Protein AF-A0A813LH24-F1 (afdb_monomer_lite)

pLDDT: mean 83.34, std 13.67, range [42.81, 98.38]

Radius of gyration: 38.29 Å; chains: 1; bounding box: 66×43×109 Å

Foldseek 3Di:
DPPVVVVVVVVVVVVVVVVVVVVVCVVPDDDPDDPDDPPCPPPVVVVDVVVVVVVVVVVVVVVVVVVVVVVVVVVVVVVPPPPPVPDDPPDPCPPCNVVVVVVVVVVVVVVVVVVVCVVPDDPPDDPVVVVVVVVVVVVVVCVPDPDDDPPPPPDDPDDD

Sequence (160 aa):
MNLALAKGACAERTRKKELDRHRNAIRSMKPQIDTRQPETMHLDHLRTNLKREQMLEERYHAIDRDNRLLLQKMSDIMKTQSFVPRGEVHGPTSMTRDSRKKELTKISQENGSILRRIQQVQPVYNRVDWENDYAKSYENFKNCCEYPPVLARPKKGPQR

InterPro domains:
  IPR029488 Hemingway/CFA97 [PF13879] (22-119)
  IPR038792 CFAP97 domain-containing protein 1/2 [PTHR33768] (10-149)

Secondary structure (DSSP, 8-state):
--HHHHHHHHHHHHHHHHHHHHHHHHHHPPPSS--SPPGGGG-HHHH--HHHHHHHHHHHHHHHHHHHHHHHHHHHHHHT--------------TTHHHHHHHHHHHHHHHHHHHHHHHHSPPS--HHHHHHHHHHHHHHHHHH-SS--TT----PPPP-

Organism: Polarella glacialis (NCBI:txid89957)

Structure (mmCIF, N/CA/C/O backbone):
data_AF-A0A813LH24-F1
#
_entry.id   AF-A0A813LH24-F1
#
loop_
_atom_site.group_PDB
_atom_site.id
_atom_site.type_symbol
_atom_site.label_atom_id
_atom_site.label_alt_id
_atom_site.label_comp_id
_atom_site.label_asym_id
_atom_site.label_entity_id
_atom_site.label_seq_id
_atom_site.pdbx_PDB_ins_code
_atom_site.Cartn_x
_atom_site.Cartn_y
_atom_site.Cartn_z
_atom_site.occupancy
_atom_site.B_iso_or_equiv
_atom_site.auth_seq_id
_atom_site.auth_comp_id
_atom_site.auth_asym_id
_atom_site.auth_atom_id
_atom_site.pdbx_PDB_model_num
ATOM 1 N N . MET A 1 1 ? 15.340 -2.024 -75.223 1.00 42.81 1 MET A N 1
ATOM 2 C CA . MET A 1 1 ? 14.866 -1.685 -73.861 1.00 42.81 1 MET A CA 1
ATOM 3 C C . MET A 1 1 ? 15.299 -2.758 -72.851 1.00 42.81 1 MET A C 1
ATOM 5 O O . MET A 1 1 ? 14.475 -3.593 -72.540 1.00 42.81 1 MET A O 1
ATOM 9 N N . ASN A 1 2 ? 16.558 -2.813 -72.374 1.00 49.25 2 ASN A N 1
ATOM 10 C CA . ASN A 1 2 ? 16.935 -3.744 -71.275 1.00 49.25 2 ASN A CA 1
ATOM 11 C C . ASN A 1 2 ? 18.295 -3.469 -70.580 1.00 49.25 2 ASN A C 1
ATOM 13 O O . ASN A 1 2 ? 18.829 -4.333 -69.898 1.00 49.25 2 ASN A O 1
ATOM 17 N N . LEU A 1 3 ? 18.879 -2.270 -70.705 1.00 45.91 3 LEU A N 1
ATOM 18 C CA . LEU A 1 3 ? 20.154 -1.940 -70.034 1.00 45.91 3 LEU A CA 1
ATOM 19 C C . LEU A 1 3 ? 19.978 -1.333 -68.628 1.00 45.91 3 LEU A C 1
ATOM 21 O O . LEU A 1 3 ? 20.894 -1.404 -67.812 1.00 45.91 3 LEU A O 1
ATOM 25 N N . ALA A 1 4 ? 18.807 -0.767 -68.314 1.00 51.69 4 ALA A N 1
ATOM 26 C CA . ALA A 1 4 ? 18.529 -0.160 -67.007 1.00 51.69 4 ALA A CA 1
ATOM 27 C C . ALA A 1 4 ? 18.223 -1.203 -65.910 1.00 51.69 4 ALA A C 1
ATOM 29 O O . ALA A 1 4 ? 18.684 -1.058 -64.779 1.00 51.69 4 ALA A O 1
ATOM 30 N N . LEU A 1 5 ? 17.529 -2.296 -66.258 1.00 53.06 5 LEU A N 1
ATOM 31 C CA . LEU A 1 5 ? 17.194 -3.396 -65.339 1.00 53.06 5 LEU A CA 1
ATOM 32 C C . LEU A 1 5 ? 18.442 -4.143 -64.833 1.00 53.06 5 LEU A C 1
ATOM 34 O O . LEU A 1 5 ? 18.527 -4.494 -63.658 1.00 53.06 5 LEU A O 1
ATOM 38 N N . ALA A 1 6 ? 19.448 -4.313 -65.696 1.00 56.00 6 ALA A N 1
ATOM 39 C CA . ALA A 1 6 ? 20.711 -4.959 -65.340 1.00 56.00 6 ALA A CA 1
ATOM 40 C C . ALA A 1 6 ? 21.511 -4.164 -64.288 1.00 56.00 6 ALA A C 1
ATOM 42 O O . ALA A 1 6 ? 22.140 -4.755 -63.410 1.00 56.00 6 ALA A O 1
ATOM 43 N N . LYS A 1 7 ? 21.452 -2.823 -64.326 1.00 59.91 7 LYS A N 1
ATOM 44 C CA . LYS A 1 7 ? 22.141 -1.954 -63.355 1.00 59.91 7 LYS A CA 1
ATOM 45 C C . LYS A 1 7 ? 21.495 -2.016 -61.963 1.00 59.91 7 LYS A C 1
ATOM 47 O O . LYS A 1 7 ? 22.217 -2.086 -60.971 1.00 59.91 7 LYS A O 1
ATOM 52 N N . GLY A 1 8 ? 20.160 -2.067 -61.888 1.00 64.94 8 GLY A N 1
ATOM 53 C CA . GLY A 1 8 ? 19.415 -2.211 -60.628 1.00 64.94 8 GLY A CA 1
ATOM 54 C C . GLY A 1 8 ? 19.609 -3.577 -59.958 1.00 64.94 8 GLY A C 1
ATOM 55 O O . GLY A 1 8 ? 19.904 -3.642 -58.766 1.00 64.94 8 GLY A O 1
ATOM 56 N N . ALA A 1 9 ? 19.554 -4.664 -60.735 1.00 71.94 9 ALA A N 1
ATOM 57 C CA . ALA A 1 9 ? 19.774 -6.021 -60.224 1.00 71.94 9 ALA A CA 1
ATOM 58 C C . ALA A 1 9 ? 21.208 -6.237 -59.696 1.00 71.94 9 ALA A C 1
ATOM 60 O O . ALA A 1 9 ? 21.421 -6.926 -58.694 1.00 71.94 9 ALA A O 1
ATOM 61 N N . CYS A 1 10 ? 22.209 -5.618 -60.334 1.00 76.75 10 CYS A N 1
ATOM 62 C CA . CYS A 1 10 ? 23.585 -5.622 -59.836 1.00 76.75 10 CYS A CA 1
ATOM 63 C C . CYS A 1 10 ? 23.725 -4.856 -58.510 1.00 76.75 10 CYS A C 1
ATOM 65 O O . CYS A 1 10 ? 24.397 -5.354 -57.605 1.00 76.75 10 CYS A O 1
ATOM 67 N N . ALA A 1 11 ? 23.064 -3.702 -58.368 1.00 82.62 11 ALA A N 1
ATOM 68 C CA . ALA A 1 11 ? 23.083 -2.899 -57.143 1.00 82.62 11 ALA A CA 1
ATOM 69 C C . ALA A 1 11 ? 22.380 -3.590 -55.956 1.00 82.62 11 ALA A C 1
ATOM 71 O O . ALA A 1 11 ? 22.836 -3.522 -54.814 1.00 82.62 11 ALA A O 1
ATOM 72 N N . GLU A 1 12 ? 21.290 -4.315 -56.206 1.00 82.81 12 GLU A N 1
ATOM 73 C CA . GLU A 1 12 ? 20.612 -5.097 -55.168 1.00 82.81 12 GLU A CA 1
ATOM 74 C C . GLU A 1 12 ? 21.482 -6.271 -54.689 1.00 82.81 12 GLU A C 1
ATOM 76 O O . GLU A 1 12 ? 21.610 -6.534 -53.488 1.00 82.81 12 GLU A O 1
ATOM 81 N N . ARG A 1 13 ? 22.160 -6.946 -55.626 1.00 85.88 13 ARG A N 1
ATOM 82 C CA . ARG A 1 13 ? 23.073 -8.052 -55.318 1.00 85.88 13 ARG A CA 1
ATOM 83 C C . ARG A 1 13 ? 24.286 -7.593 -54.501 1.00 85.88 13 ARG A C 1
ATOM 85 O O . ARG A 1 13 ? 24.711 -8.327 -53.607 1.00 85.88 13 ARG A O 1
ATOM 92 N N . THR A 1 14 ? 24.852 -6.417 -54.774 1.00 88.06 14 THR A N 1
ATOM 93 C CA . THR A 1 14 ? 25.961 -5.865 -53.972 1.00 88.06 14 THR A CA 1
ATOM 94 C C . THR A 1 14 ? 25.500 -5.491 -52.568 1.00 88.06 14 THR A C 1
ATOM 96 O O . THR A 1 14 ? 26.153 -5.896 -51.604 1.00 88.06 14 THR A O 1
ATOM 99 N N . ARG A 1 15 ? 24.337 -4.840 -52.437 1.00 88.06 15 ARG A N 1
ATOM 100 C CA . ARG A 1 15 ? 23.734 -4.498 -51.139 1.00 88.06 15 ARG A CA 1
ATOM 101 C C . ARG A 1 15 ? 23.454 -5.737 -50.291 1.00 88.06 15 ARG A C 1
ATOM 103 O O . ARG A 1 15 ? 23.763 -5.751 -49.102 1.00 88.06 15 ARG A O 1
ATOM 110 N N . LYS A 1 16 ? 22.929 -6.808 -50.896 1.00 91.38 16 LYS A N 1
ATOM 111 C CA . LYS A 1 16 ? 22.717 -8.091 -50.208 1.00 91.38 16 LYS A CA 1
ATOM 112 C C . LYS A 1 16 ? 24.033 -8.685 -49.701 1.00 91.38 16 LYS A C 1
ATOM 114 O O . LYS A 1 16 ? 24.126 -9.036 -48.531 1.00 91.38 16 LYS A O 1
ATOM 119 N N . LYS A 1 17 ? 25.074 -8.716 -50.542 1.00 92.06 17 LYS A N 1
ATOM 120 C CA . LYS A 1 17 ? 26.411 -9.193 -50.143 1.00 92.06 17 LYS A CA 1
ATOM 121 C C . LYS A 1 17 ? 27.012 -8.377 -48.999 1.00 92.06 17 LYS A C 1
ATOM 123 O O . LYS A 1 17 ? 27.712 -8.932 -48.159 1.00 92.06 17 LYS A O 1
ATOM 128 N N . GLU A 1 18 ? 26.789 -7.070 -48.981 1.00 92.75 18 GLU A N 1
ATOM 129 C CA . GLU A 1 18 ? 27.272 -6.186 -47.921 1.00 92.75 18 GLU A CA 1
ATOM 130 C C . GLU A 1 18 ? 26.510 -6.385 -46.607 1.00 92.75 18 GLU A C 1
ATOM 132 O O . GLU A 1 18 ? 27.133 -6.498 -45.552 1.00 92.75 18 GLU A O 1
ATOM 137 N N . LEU A 1 19 ? 25.186 -6.551 -46.674 1.00 94.88 19 LEU A N 1
ATOM 138 C CA . LEU A 1 19 ? 24.363 -6.922 -45.520 1.00 94.88 19 LEU A CA 1
ATOM 139 C C . LEU A 1 19 ? 24.760 -8.284 -44.944 1.00 94.88 19 LEU A C 1
ATOM 141 O O . LEU A 1 19 ? 24.839 -8.431 -43.725 1.00 94.88 19 LEU A O 1
ATOM 145 N N . ASP A 1 20 ? 25.036 -9.265 -45.800 1.00 94.56 20 ASP A N 1
ATOM 146 C CA . ASP A 1 20 ? 25.485 -10.589 -45.369 1.00 94.56 20 ASP A CA 1
ATOM 147 C C . ASP A 1 20 ? 26.886 -10.517 -44.739 1.00 94.56 20 ASP A C 1
ATOM 149 O O . ASP A 1 20 ? 27.108 -11.103 -43.679 1.00 94.56 20 ASP A O 1
ATOM 153 N N . ARG A 1 21 ? 27.808 -9.719 -45.306 1.00 94.38 21 ARG A N 1
ATOM 154 C CA . ARG A 1 21 ? 29.120 -9.428 -44.693 1.00 94.38 21 ARG A CA 1
ATOM 155 C C . ARG A 1 21 ? 28.977 -8.789 -43.312 1.00 94.38 21 ARG A C 1
ATOM 157 O O . ARG A 1 21 ? 29.614 -9.249 -42.369 1.00 94.38 21 ARG A O 1
ATOM 164 N N . HIS A 1 22 ? 28.120 -7.780 -43.177 1.00 95.44 22 HIS A N 1
ATOM 165 C CA . HIS A 1 22 ? 27.855 -7.106 -41.906 1.00 95.44 22 HIS A CA 1
ATOM 166 C C . HIS A 1 22 ? 27.255 -8.058 -40.860 1.00 95.44 22 HIS A C 1
ATOM 168 O O . HIS A 1 22 ? 27.719 -8.114 -39.723 1.00 95.44 22 HIS A O 1
ATOM 174 N N . ARG A 1 23 ? 26.266 -8.871 -41.247 1.00 95.69 23 ARG A N 1
ATOM 175 C CA . ARG A 1 23 ? 25.665 -9.877 -40.356 1.00 95.69 23 ARG A CA 1
ATOM 176 C C . ARG A 1 23 ? 26.676 -10.922 -39.905 1.00 95.69 23 ARG A C 1
ATOM 178 O O . ARG A 1 23 ? 26.659 -11.307 -38.738 1.00 95.69 23 ARG A O 1
ATOM 185 N N . ASN A 1 24 ? 27.550 -11.362 -40.805 1.00 95.62 24 ASN A N 1
ATOM 186 C CA . ASN A 1 24 ? 28.619 -12.292 -40.462 1.00 95.62 24 ASN A CA 1
ATOM 187 C C . ASN A 1 24 ? 29.614 -11.650 -39.492 1.00 95.62 24 ASN A C 1
ATOM 189 O O . ASN A 1 24 ? 29.945 -12.282 -38.496 1.00 95.62 24 ASN A O 1
ATOM 193 N N . ALA A 1 25 ? 30.000 -10.390 -39.718 1.00 94.12 25 ALA A N 1
ATOM 194 C CA . ALA A 1 25 ? 30.882 -9.648 -38.819 1.00 94.12 25 ALA A CA 1
ATOM 195 C C . ALA A 1 25 ? 30.291 -9.518 -37.406 1.00 94.12 25 ALA A C 1
ATOM 197 O O . ALA A 1 25 ? 30.992 -9.799 -36.438 1.00 94.12 25 ALA A O 1
ATOM 198 N N . ILE A 1 26 ? 28.996 -9.190 -37.287 1.00 93.75 26 ILE A N 1
ATOM 199 C CA . ILE A 1 26 ? 28.287 -9.145 -35.996 1.00 93.75 26 ILE A CA 1
ATOM 200 C C . ILE A 1 26 ? 28.274 -10.522 -35.327 1.00 93.75 26 ILE A C 1
ATOM 202 O O . ILE A 1 26 ? 28.558 -10.629 -34.139 1.00 93.75 26 ILE A O 1
ATOM 206 N N . ARG A 1 27 ? 27.964 -11.589 -36.075 1.00 92.25 27 ARG A N 1
ATOM 207 C CA . ARG A 1 27 ? 27.905 -12.956 -35.528 1.00 92.25 27 ARG A CA 1
ATOM 208 C C . ARG A 1 27 ? 29.260 -13.465 -35.044 1.00 92.25 27 ARG A C 1
ATOM 210 O O . ARG A 1 27 ? 29.305 -14.205 -34.070 1.00 92.25 27 ARG A O 1
ATOM 217 N N . SER A 1 28 ? 30.344 -13.104 -35.729 1.00 93.44 28 SER A N 1
ATOM 218 C CA . SER A 1 28 ? 31.707 -13.498 -35.354 1.00 93.44 28 SER A CA 1
ATOM 219 C C . SER A 1 28 ? 32.363 -12.558 -34.341 1.00 93.44 28 SER A C 1
ATOM 221 O O . SER A 1 28 ? 33.490 -12.814 -33.916 1.00 93.44 28 SER A O 1
ATOM 223 N N . MET A 1 29 ? 31.709 -11.447 -33.993 1.00 91.88 29 MET A N 1
ATOM 224 C CA . MET A 1 29 ? 32.257 -10.471 -33.062 1.00 91.88 29 MET A CA 1
ATOM 225 C C . MET A 1 29 ? 32.369 -11.098 -31.670 1.00 91.88 29 MET A C 1
ATOM 227 O O . MET A 1 29 ? 31.401 -11.632 -31.133 1.00 91.88 29 MET A O 1
ATOM 231 N N . LYS A 1 30 ? 33.564 -11.041 -31.077 1.00 87.00 30 LYS A N 1
ATOM 232 C CA . LYS A 1 30 ? 33.780 -11.512 -29.706 1.00 87.00 30 LYS A CA 1
ATOM 233 C C . LYS A 1 30 ? 33.166 -10.509 -28.720 1.00 87.00 30 LYS A C 1
ATOM 235 O O . LYS A 1 30 ? 33.303 -9.305 -28.944 1.00 87.00 30 LYS A O 1
ATOM 240 N N . PRO A 1 31 ? 32.517 -10.970 -27.636 1.00 88.06 31 PRO A N 1
ATOM 241 C CA . PRO A 1 31 ? 32.032 -10.071 -26.599 1.00 88.06 31 PRO A CA 1
ATOM 242 C C . PRO A 1 31 ? 33.217 -9.342 -25.948 1.00 88.06 31 PRO A C 1
ATOM 244 O O . PRO A 1 31 ? 34.243 -9.951 -25.655 1.00 88.06 31 PRO A O 1
ATOM 247 N N . GLN A 1 32 ? 33.078 -8.028 -25.750 1.00 89.31 32 GLN A N 1
ATOM 248 C CA . GLN A 1 32 ? 34.113 -7.18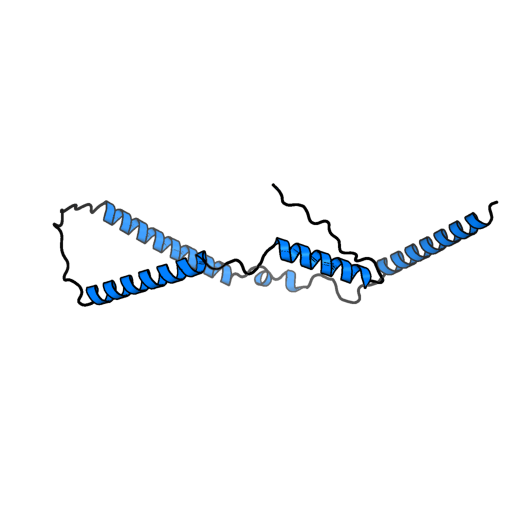3 -25.135 1.00 89.31 32 GLN A CA 1
ATOM 249 C C . GLN A 1 32 ? 34.164 -7.337 -23.605 1.00 89.31 32 GLN A C 1
ATOM 251 O O . GLN A 1 32 ? 35.177 -7.033 -22.983 1.00 89.31 32 GLN A O 1
ATOM 256 N N . ILE A 1 33 ? 33.071 -7.811 -23.009 1.00 88.25 33 ILE A N 1
ATOM 257 C CA . ILE A 1 33 ? 32.928 -8.053 -21.575 1.00 88.25 33 ILE A CA 1
ATOM 258 C C . ILE A 1 33 ? 32.685 -9.536 -21.323 1.00 88.25 33 ILE A C 1
ATOM 260 O O . ILE A 1 33 ? 32.156 -10.243 -22.187 1.00 88.25 33 ILE A O 1
ATOM 264 N N . ASP A 1 34 ? 33.054 -10.001 -20.134 1.00 86.25 34 ASP A N 1
ATOM 265 C CA . ASP A 1 34 ? 32.692 -11.345 -19.714 1.00 86.25 34 ASP A CA 1
ATOM 266 C C . ASP A 1 34 ? 31.165 -11.453 -19.592 1.00 86.25 34 ASP A C 1
ATOM 268 O O . ASP A 1 34 ? 30.505 -10.619 -18.974 1.00 86.25 34 ASP A O 1
ATOM 272 N N . THR A 1 35 ? 30.609 -12.470 -20.242 1.00 85.75 35 THR A N 1
ATOM 273 C CA . THR A 1 35 ? 29.171 -12.786 -20.252 1.00 85.75 35 THR A CA 1
ATOM 274 C C . THR A 1 35 ? 28.887 -14.123 -19.572 1.00 85.75 35 THR A C 1
ATOM 276 O O . THR A 1 35 ? 27.759 -14.617 -19.618 1.00 85.75 35 THR A O 1
ATOM 279 N N . ARG A 1 36 ? 29.900 -14.739 -18.952 1.00 87.62 36 ARG A N 1
ATOM 280 C CA . ARG A 1 36 ? 29.745 -15.978 -18.193 1.00 87.62 36 ARG A CA 1
ATOM 281 C C . ARG A 1 36 ? 28.912 -15.733 -16.941 1.00 87.62 36 ARG A C 1
ATOM 283 O O . ARG A 1 36 ? 28.871 -14.633 -16.394 1.00 87.62 36 ARG A O 1
ATOM 290 N N . GLN A 1 37 ? 28.246 -16.791 -16.484 1.00 84.69 37 GLN A N 1
ATOM 291 C CA . GLN A 1 37 ? 27.532 -16.750 -15.215 1.00 84.69 37 GLN A CA 1
ATOM 292 C C . GLN A 1 37 ? 28.522 -16.412 -14.087 1.00 84.69 37 GLN A C 1
ATOM 294 O O . GLN A 1 37 ? 29.598 -17.015 -14.035 1.00 84.69 37 GLN A O 1
ATOM 299 N N . PRO A 1 38 ? 28.192 -15.462 -13.197 1.00 86.81 38 PRO A N 1
ATOM 300 C CA . PRO A 1 38 ? 29.067 -15.139 -12.086 1.00 86.81 38 PRO A CA 1
ATOM 301 C C . PRO A 1 38 ? 29.192 -16.354 -11.170 1.00 86.81 38 PRO A C 1
ATOM 303 O O . PRO A 1 38 ? 28.202 -17.040 -10.896 1.00 86.81 38 PRO A O 1
ATOM 306 N N . GLU A 1 39 ? 30.406 -16.604 -10.676 1.00 83.19 39 GLU A N 1
ATOM 307 C CA . GLU A 1 39 ? 30.682 -17.768 -9.833 1.00 83.19 39 GLU A CA 1
ATOM 308 C C . GLU A 1 39 ? 29.770 -17.789 -8.613 1.00 83.19 39 GLU A C 1
ATOM 310 O O . GLU A 1 39 ? 29.296 -18.846 -8.248 1.00 83.19 39 GLU A O 1
ATOM 315 N N . THR A 1 40 ? 29.395 -16.641 -8.054 1.00 83.06 40 THR A N 1
ATOM 316 C CA . THR A 1 40 ? 28.548 -16.513 -6.856 1.00 83.06 40 THR A CA 1
ATOM 317 C C . THR A 1 40 ? 27.149 -17.136 -6.960 1.00 83.06 40 THR A C 1
ATOM 319 O O . THR A 1 40 ? 26.491 -17.311 -5.938 1.00 83.06 40 THR A O 1
ATOM 322 N N . MET A 1 41 ? 26.689 -17.532 -8.151 1.00 81.94 41 MET A N 1
ATOM 323 C CA . MET A 1 41 ? 25.372 -18.155 -8.359 1.00 81.94 41 MET A CA 1
ATOM 324 C C . MET A 1 41 ? 25.190 -19.521 -7.663 1.00 81.94 41 MET A C 1
ATOM 326 O O . MET A 1 41 ? 24.051 -19.926 -7.437 1.00 81.94 41 MET A O 1
ATOM 330 N N . HIS A 1 42 ? 26.272 -20.229 -7.311 1.00 82.06 42 HIS A N 1
ATOM 331 C CA . HIS A 1 42 ? 26.218 -21.498 -6.554 1.00 82.06 42 HIS A CA 1
ATOM 332 C C . HIS A 1 42 ? 26.020 -21.317 -5.040 1.00 82.06 42 HIS A C 1
ATOM 334 O O . HIS A 1 42 ? 25.810 -22.295 -4.328 1.00 82.06 42 HIS A O 1
ATOM 340 N N . LEU A 1 43 ? 26.126 -20.087 -4.531 1.00 85.69 43 LEU A N 1
ATOM 341 C CA . LEU A 1 43 ? 26.048 -19.815 -3.103 1.00 85.69 43 LEU A CA 1
ATOM 342 C C . LEU A 1 43 ? 24.584 -19.728 -2.667 1.00 85.69 43 LEU A C 1
ATOM 344 O O . LEU A 1 43 ? 23.913 -18.723 -2.903 1.00 85.69 43 LEU A O 1
ATOM 348 N N . ASP A 1 44 ? 24.089 -20.758 -1.985 1.00 79.94 44 ASP A N 1
ATOM 349 C CA . ASP A 1 44 ? 22.681 -20.827 -1.570 1.00 79.94 44 ASP A CA 1
ATOM 350 C C . ASP A 1 44 ? 22.264 -19.669 -0.649 1.00 79.94 44 ASP A C 1
ATOM 352 O O . ASP A 1 44 ? 21.157 -19.149 -0.766 1.00 79.94 44 ASP A O 1
ATOM 356 N N . HIS A 1 45 ? 23.178 -19.154 0.180 1.00 81.12 45 HIS A N 1
ATOM 357 C CA . HIS A 1 45 ? 22.918 -17.996 1.046 1.00 81.12 45 HIS A CA 1
ATOM 358 C C . HIS A 1 45 ? 22.673 -16.676 0.284 1.00 81.12 45 HIS A C 1
ATOM 360 O O . HIS A 1 45 ? 22.138 -15.733 0.865 1.00 81.12 45 HIS A O 1
ATOM 366 N N . LEU A 1 46 ? 23.049 -16.589 -1.001 1.00 79.81 46 LEU A N 1
ATOM 367 C CA . LEU A 1 46 ? 22.685 -15.472 -1.886 1.00 79.81 46 LEU A CA 1
ATOM 368 C C . LEU A 1 46 ? 21.342 -15.705 -2.592 1.00 79.81 46 LEU A C 1
ATOM 370 O O . LEU A 1 46 ? 20.706 -14.746 -3.029 1.00 79.81 46 LEU A O 1
ATOM 374 N N . ARG A 1 47 ? 20.907 -16.965 -2.707 1.00 81.50 47 ARG A N 1
ATOM 375 C CA . ARG A 1 47 ? 19.646 -17.362 -3.355 1.00 81.50 47 ARG A CA 1
ATOM 376 C C . ARG A 1 47 ? 18.473 -17.268 -2.385 1.00 81.50 47 ARG A C 1
ATOM 378 O O . ARG A 1 47 ? 17.391 -16.837 -2.776 1.00 81.50 47 ARG A O 1
ATOM 385 N N . THR A 1 48 ? 18.697 -17.636 -1.125 1.00 84.12 48 THR A N 1
ATOM 386 C CA . THR A 1 48 ? 17.671 -17.688 -0.078 1.00 84.12 48 THR A CA 1
ATOM 387 C C . THR A 1 48 ? 18.058 -16.828 1.116 1.00 84.12 48 THR A C 1
ATOM 389 O O . THR A 1 48 ? 19.130 -16.987 1.699 1.00 84.12 48 THR A O 1
ATOM 392 N N . ASN A 1 49 ? 17.158 -15.935 1.527 1.00 87.62 49 ASN A N 1
ATOM 393 C CA . ASN A 1 49 ? 17.346 -15.124 2.724 1.00 87.62 49 ASN A CA 1
ATOM 394 C C . ASN A 1 49 ? 16.731 -15.841 3.936 1.00 87.62 49 ASN A C 1
ATOM 396 O O . ASN A 1 49 ? 15.596 -15.562 4.318 1.00 87.62 49 ASN A O 1
ATOM 400 N N . LEU A 1 50 ? 17.497 -16.749 4.544 1.00 90.00 50 LEU A N 1
ATOM 401 C CA . LEU A 1 50 ? 17.071 -17.565 5.694 1.00 90.00 50 LEU A CA 1
ATOM 402 C C . LEU A 1 50 ? 16.531 -16.719 6.859 1.00 90.00 50 LEU A C 1
ATOM 404 O O . LEU A 1 50 ? 15.529 -17.064 7.475 1.00 90.00 50 LEU A O 1
ATOM 408 N N . LYS A 1 51 ? 17.137 -15.553 7.125 1.00 92.44 51 LYS A N 1
ATOM 409 C CA . LYS A 1 51 ? 16.665 -14.635 8.174 1.00 92.44 51 LYS A CA 1
ATOM 410 C C . LYS A 1 51 ? 15.276 -14.079 7.863 1.00 92.44 51 LYS A C 1
ATOM 412 O O . LYS A 1 51 ? 14.464 -13.888 8.764 1.00 92.44 51 LYS A O 1
ATOM 417 N N . ARG A 1 52 ? 14.997 -13.792 6.589 1.00 92.75 52 ARG A N 1
ATOM 418 C CA . ARG A 1 52 ? 13.670 -13.352 6.148 1.00 92.75 52 ARG A CA 1
ATOM 419 C C . ARG A 1 52 ? 12.634 -14.454 6.353 1.00 92.75 52 ARG A C 1
ATOM 421 O O . ARG A 1 52 ? 11.544 -14.137 6.819 1.00 92.75 52 ARG A O 1
ATOM 428 N N . GLU A 1 53 ? 12.963 -15.695 6.008 1.00 93.00 53 GLU A N 1
ATOM 429 C CA . GLU A 1 53 ? 12.071 -16.847 6.203 1.00 93.00 53 GLU A CA 1
ATOM 430 C C . GLU A 1 53 ? 11.777 -17.077 7.686 1.00 93.00 53 GLU A C 1
ATOM 432 O O . GLU A 1 53 ? 10.609 -17.122 8.065 1.00 93.00 53 GLU A O 1
ATOM 437 N N . GLN A 1 54 ? 12.809 -17.064 8.532 1.00 96.06 54 GLN A N 1
ATOM 438 C CA . GLN A 1 54 ? 12.663 -17.167 9.983 1.00 96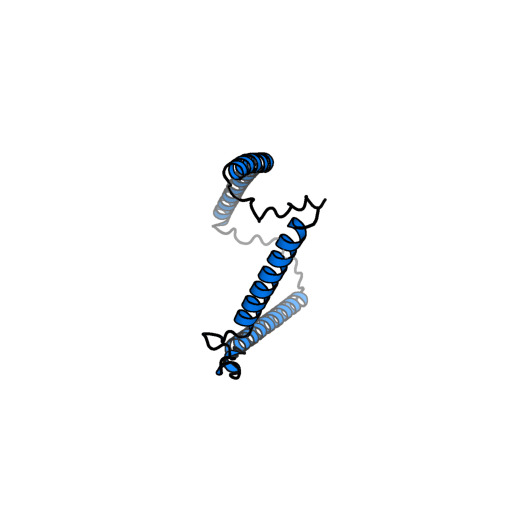.06 54 GLN A CA 1
ATOM 439 C C . GLN A 1 54 ? 11.737 -16.080 10.556 1.00 96.06 54 GLN A C 1
ATOM 441 O O . GLN A 1 54 ? 10.805 -16.380 11.296 1.00 96.06 54 GLN A O 1
ATOM 446 N N . MET A 1 55 ? 11.941 -14.808 10.189 1.00 97.25 55 MET A N 1
ATOM 447 C CA . MET A 1 55 ? 11.077 -13.714 10.661 1.00 97.25 55 MET A CA 1
ATOM 448 C C . MET A 1 55 ? 9.619 -13.871 10.198 1.00 97.25 55 MET A C 1
ATOM 450 O O . MET A 1 55 ? 8.694 -13.444 10.893 1.00 97.25 55 MET A O 1
ATOM 454 N N . LEU A 1 56 ? 9.399 -14.445 9.012 1.00 97.25 56 LEU A N 1
ATOM 455 C CA . LEU A 1 56 ? 8.061 -14.755 8.507 1.00 97.25 56 LEU A CA 1
ATOM 456 C C . LEU A 1 56 ? 7.406 -15.855 9.346 1.00 97.25 56 LEU A C 1
ATOM 458 O O . LEU A 1 56 ? 6.261 -15.686 9.759 1.00 97.25 56 LEU A O 1
ATOM 462 N N . GLU A 1 57 ? 8.135 -16.926 9.644 1.00 97.31 57 GLU A N 1
ATOM 463 C CA . GLU A 1 57 ? 7.667 -18.030 10.486 1.00 97.31 57 GLU A CA 1
ATOM 464 C C . GLU A 1 57 ? 7.332 -17.563 11.912 1.00 97.31 57 GLU A C 1
ATOM 466 O O . GLU A 1 57 ? 6.229 -17.809 12.406 1.00 97.31 57 GLU A O 1
ATOM 471 N N . GLU A 1 58 ? 8.208 -16.771 12.536 1.00 97.50 58 GLU A N 1
ATOM 472 C CA . GLU A 1 58 ? 7.963 -16.152 13.847 1.00 97.50 58 GLU A CA 1
ATOM 473 C C . GLU A 1 58 ? 6.701 -15.272 13.844 1.00 97.50 58 GLU A C 1
ATOM 475 O O . GLU A 1 58 ? 5.895 -15.314 14.782 1.00 97.50 58 GLU A O 1
ATOM 480 N N . ARG A 1 59 ? 6.481 -14.505 12.766 1.00 98.00 59 ARG A N 1
ATOM 481 C CA . ARG A 1 59 ? 5.271 -13.690 12.596 1.00 98.00 59 ARG A CA 1
ATOM 482 C C . ARG A 1 59 ? 4.018 -14.554 12.463 1.00 98.00 59 ARG A C 1
ATOM 484 O O . ARG A 1 59 ? 3.008 -14.226 13.087 1.00 98.00 59 ARG A O 1
ATOM 491 N N . TYR A 1 60 ? 4.061 -15.631 11.680 1.00 98.06 60 TYR A N 1
ATOM 492 C CA . TYR A 1 60 ? 2.932 -16.559 11.557 1.00 98.06 60 TYR A CA 1
ATOM 493 C C . TYR A 1 60 ? 2.603 -17.218 12.899 1.00 98.06 60 TYR A C 1
ATOM 495 O O . TYR A 1 60 ? 1.441 -17.235 13.299 1.00 98.06 60 TYR A O 1
ATOM 503 N N . HIS A 1 61 ? 3.614 -17.642 13.660 1.00 98.06 61 HIS A N 1
ATOM 504 C CA . HIS A 1 61 ? 3.417 -18.187 15.003 1.00 98.06 61 HIS A CA 1
ATOM 505 C C . HIS A 1 61 ? 2.815 -17.184 15.994 1.00 98.06 61 HIS A C 1
ATOM 507 O O . HIS A 1 61 ? 2.033 -17.573 16.865 1.00 98.06 61 HIS A O 1
ATOM 513 N N . ALA A 1 62 ? 3.169 -15.900 15.900 1.00 98.19 62 ALA A N 1
ATOM 514 C CA . ALA A 1 62 ? 2.539 -14.858 16.709 1.00 98.19 62 ALA A CA 1
ATOM 515 C C . ALA A 1 62 ? 1.049 -14.705 16.359 1.00 98.19 62 ALA A C 1
ATOM 517 O O . ALA A 1 62 ? 0.207 -14.762 17.253 1.00 98.19 62 ALA A O 1
ATOM 518 N N . ILE A 1 63 ? 0.730 -14.616 15.063 1.00 98.06 63 ILE A N 1
ATOM 519 C CA . ILE A 1 63 ? -0.651 -14.515 14.568 1.00 98.06 63 ILE A CA 1
ATOM 520 C C . ILE A 1 63 ? -1.488 -15.718 15.023 1.00 98.06 63 ILE A C 1
ATOM 522 O O . ILE A 1 63 ? -2.599 -15.545 15.518 1.00 98.06 63 ILE A O 1
ATOM 526 N N . ASP A 1 64 ? -0.957 -16.935 14.915 1.00 98.06 64 ASP A N 1
ATOM 527 C CA . ASP A 1 64 ? -1.679 -18.144 15.318 1.00 98.06 64 ASP A CA 1
ATOM 528 C C . ASP A 1 64 ? -1.941 -18.208 16.825 1.00 98.06 64 ASP A C 1
ATOM 530 O O . ASP A 1 64 ? -3.015 -18.646 17.248 1.00 98.06 64 ASP A O 1
ATOM 534 N N . ARG A 1 65 ? -0.995 -17.751 17.655 1.00 98.38 65 ARG A N 1
ATOM 535 C CA . ARG A 1 65 ? -1.219 -17.638 19.104 1.00 98.38 65 ARG A CA 1
ATOM 536 C C . ARG A 1 65 ? -2.318 -16.630 19.423 1.00 98.38 65 ARG A C 1
ATOM 538 O O . ARG A 1 65 ? -3.201 -16.946 20.223 1.00 98.38 65 ARG A O 1
ATOM 545 N N . ASP A 1 66 ? -2.299 -15.469 18.779 1.00 97.94 66 ASP A N 1
ATOM 546 C CA . ASP A 1 66 ? -3.308 -14.427 18.982 1.00 97.94 66 ASP A CA 1
ATOM 547 C C . ASP A 1 66 ? -4.696 -14.893 18.522 1.00 97.94 66 ASP A C 1
ATOM 549 O O . ASP A 1 66 ? -5.682 -14.704 19.238 1.00 97.94 66 ASP A O 1
ATOM 553 N N . ASN A 1 67 ? -4.773 -15.593 17.387 1.00 97.25 67 ASN A N 1
ATOM 554 C CA . ASN A 1 67 ? -6.007 -16.200 16.888 1.00 97.25 67 ASN A CA 1
ATOM 555 C C . ASN A 1 67 ? -6.559 -17.247 17.864 1.00 97.25 67 ASN A C 1
ATOM 557 O O . ASN A 1 67 ? -7.754 -17.237 18.165 1.00 97.25 67 ASN A O 1
ATOM 561 N N . ARG A 1 68 ? -5.705 -18.124 18.410 1.00 97.81 68 ARG A N 1
ATOM 562 C CA . ARG A 1 68 ? -6.113 -19.100 19.436 1.00 97.81 68 ARG A CA 1
ATOM 563 C C . ARG A 1 68 ? -6.659 -18.410 20.683 1.00 97.81 68 ARG A C 1
ATOM 565 O O . ARG A 1 68 ? -7.713 -18.805 21.179 1.00 97.81 68 ARG A O 1
ATOM 572 N N . LEU A 1 69 ? -5.982 -17.365 21.162 1.00 97.81 69 LEU A N 1
ATOM 573 C CA . LEU A 1 69 ? -6.423 -16.601 22.329 1.00 97.81 69 LEU A CA 1
ATOM 574 C C . LEU A 1 69 ? -7.757 -15.886 22.070 1.00 97.81 69 LEU A C 1
ATOM 576 O O . LEU A 1 69 ? -8.628 -15.872 22.940 1.00 97.81 69 LEU A O 1
ATOM 580 N N . LEU A 1 70 ? -7.931 -15.301 20.884 1.00 97.56 70 LEU A N 1
ATOM 581 C CA . LEU A 1 70 ? -9.175 -14.651 20.482 1.00 97.56 70 LEU A CA 1
ATOM 582 C C . LEU A 1 70 ? -10.337 -15.648 20.454 1.00 97.56 70 LEU A C 1
ATOM 584 O O . LEU A 1 70 ? -11.382 -15.379 21.044 1.00 97.56 70 LEU A O 1
ATOM 588 N N . LEU A 1 71 ? -10.142 -16.805 19.819 1.00 96.88 71 LEU A N 1
ATOM 589 C CA . LEU A 1 71 ? -11.155 -17.858 19.743 1.00 96.88 71 LEU A CA 1
ATOM 590 C C . LEU A 1 71 ? -11.515 -18.403 21.126 1.00 96.88 71 LEU A C 1
ATOM 592 O O . LEU A 1 71 ? -12.695 -18.605 21.411 1.00 96.88 71 LEU A O 1
ATOM 596 N N . GLN A 1 72 ? -10.529 -18.583 22.008 1.00 96.31 72 GLN A N 1
ATOM 597 C CA . GLN A 1 72 ? -10.775 -18.969 23.395 1.00 96.31 72 GLN A CA 1
ATOM 598 C C . GLN A 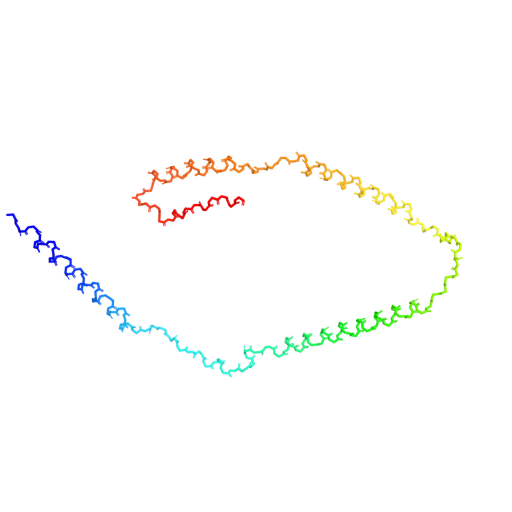1 72 ? -11.640 -17.925 24.114 1.00 96.31 72 GLN A C 1
ATOM 600 O O . GLN A 1 72 ? -12.677 -18.278 24.669 1.00 96.31 72 GLN A O 1
ATOM 605 N N . LYS A 1 73 ? -11.283 -16.636 24.029 1.00 95.44 73 LYS A N 1
ATOM 606 C CA . LYS A 1 73 ? -12.072 -15.545 24.628 1.00 95.44 73 LYS A CA 1
ATOM 607 C C . LYS A 1 73 ? -13.491 -15.482 24.069 1.00 95.44 73 LYS A C 1
ATOM 609 O O . LYS A 1 73 ? -14.431 -15.285 24.832 1.00 95.44 73 LYS A O 1
ATOM 614 N N . MET A 1 74 ? -13.662 -15.656 22.758 1.00 93.31 74 MET A N 1
ATOM 615 C CA . MET A 1 74 ? -14.986 -15.709 22.133 1.00 93.31 74 MET A CA 1
ATOM 616 C C . MET A 1 74 ? -15.799 -16.894 22.650 1.00 93.31 74 MET A C 1
ATOM 618 O O . MET A 1 74 ? -16.947 -16.707 23.038 1.00 93.31 74 MET A O 1
ATOM 622 N N . SER A 1 75 ? -15.199 -18.085 22.731 1.00 93.12 75 SER A N 1
ATOM 623 C CA . SER A 1 75 ? -15.831 -19.260 23.337 1.00 93.12 75 SER A CA 1
ATOM 624 C C . SER A 1 75 ? -16.241 -18.988 24.787 1.00 93.12 75 SER A C 1
ATOM 626 O O . SER A 1 75 ? -17.348 -19.341 25.185 1.00 93.12 75 SER A O 1
ATOM 628 N N . ASP A 1 76 ? -15.380 -18.357 25.582 1.00 91.69 76 ASP A N 1
ATOM 629 C CA . ASP A 1 76 ? -15.669 -18.053 26.985 1.00 91.69 76 ASP A CA 1
ATOM 630 C C . ASP A 1 76 ? -16.825 -17.052 27.116 1.00 91.69 76 ASP A C 1
ATOM 632 O O . ASP A 1 76 ? -17.737 -17.282 27.911 1.00 91.69 76 ASP A O 1
ATOM 636 N N . ILE A 1 77 ? -16.855 -16.003 26.284 1.00 87.25 77 ILE A N 1
ATOM 637 C CA . ILE A 1 77 ? -17.972 -15.045 26.195 1.00 87.25 77 ILE A CA 1
ATOM 638 C C . ILE A 1 77 ? -19.269 -15.756 25.788 1.00 87.25 77 ILE A C 1
ATOM 640 O O . ILE A 1 77 ? -20.315 -15.524 26.389 1.00 87.25 77 ILE A O 1
ATOM 644 N N . MET A 1 78 ? -19.210 -16.643 24.791 1.00 84.75 78 MET A N 1
ATOM 645 C CA . MET A 1 78 ? -20.377 -17.400 24.325 1.00 84.75 78 MET A CA 1
ATOM 646 C C . MET A 1 78 ? -20.905 -18.362 25.397 1.00 84.75 78 MET A C 1
ATOM 648 O O . MET A 1 78 ? -22.115 -18.506 25.542 1.00 84.75 78 MET A O 1
ATOM 652 N N . LYS A 1 79 ? -20.016 -18.999 26.171 1.00 83.75 79 LYS A N 1
ATOM 653 C CA . LYS A 1 79 ? -20.391 -19.863 27.304 1.00 83.75 79 LYS A CA 1
ATOM 654 C C . LYS A 1 79 ? -20.981 -19.068 28.468 1.00 83.75 79 LYS A C 1
ATOM 656 O O . LYS A 1 79 ? -21.901 -19.542 29.127 1.00 83.75 79 LYS A O 1
ATOM 661 N N . THR A 1 80 ? -20.464 -17.871 28.738 1.00 73.00 80 THR A N 1
ATOM 662 C CA . THR A 1 80 ? -20.892 -17.016 29.859 1.00 73.00 80 THR A CA 1
ATOM 663 C C . THR A 1 80 ? -22.101 -16.152 29.516 1.00 73.00 80 THR A C 1
ATOM 665 O O . THR A 1 80 ? -22.176 -15.004 29.942 1.00 73.00 80 THR A O 1
ATOM 668 N N . GLN A 1 81 ? -23.091 -16.698 28.804 1.00 61.34 81 GLN A N 1
ATOM 669 C CA . GLN A 1 81 ? -24.349 -16.009 28.510 1.00 61.34 81 GLN A CA 1
ATOM 670 C C . GLN A 1 81 ? -25.206 -15.823 29.781 1.00 61.34 81 GLN A C 1
ATOM 672 O O . GLN A 1 81 ? -26.300 -16.359 29.916 1.00 61.34 81 GLN A O 1
ATOM 677 N N . SER A 1 82 ? -24.717 -15.031 30.735 1.00 61.38 82 SER A N 1
ATOM 678 C CA . SER A 1 82 ? -25.496 -14.421 31.799 1.00 61.38 82 SER A CA 1
ATOM 679 C C . SER A 1 82 ? -26.128 -13.159 31.228 1.00 61.38 82 SER A C 1
ATOM 681 O O . SER A 1 82 ? -25.683 -12.028 31.428 1.00 61.38 82 SER A O 1
ATOM 683 N N . PHE A 1 83 ? -27.216 -13.362 30.487 1.00 60.50 83 PHE A N 1
ATOM 684 C CA . PHE A 1 83 ? -28.188 -12.307 30.238 1.00 60.50 83 PHE A CA 1
ATOM 685 C C . PHE A 1 83 ? -28.898 -11.995 31.564 1.00 60.50 83 PHE A C 1
ATOM 687 O O . PHE A 1 83 ? -30.047 -12.355 31.788 1.00 60.50 83 PHE A O 1
ATOM 694 N N . VAL A 1 84 ? -28.183 -11.357 32.489 1.00 63.66 84 VAL A N 1
ATOM 695 C CA . VAL A 1 84 ? -28.825 -10.517 33.494 1.00 63.66 84 VAL A CA 1
ATOM 696 C C . VAL A 1 84 ? -29.185 -9.241 32.744 1.00 63.66 84 VAL A C 1
ATOM 698 O O . VAL A 1 84 ? -28.262 -8.559 32.285 1.00 63.66 84 VAL A O 1
ATOM 701 N N . PRO A 1 85 ? -30.478 -8.913 32.559 1.00 57.28 85 PRO A N 1
ATOM 702 C CA . PRO A 1 85 ? -30.864 -7.644 31.972 1.00 57.28 85 PRO A CA 1
ATOM 703 C C . PRO A 1 85 ? -30.399 -6.568 32.946 1.00 57.28 85 PRO A C 1
ATOM 705 O O . PRO A 1 85 ? -31.035 -6.275 33.957 1.00 57.28 85 PRO A O 1
ATOM 708 N N . ARG A 1 86 ? -29.212 -6.027 32.685 1.00 60.69 86 ARG A N 1
ATOM 709 C CA . ARG A 1 86 ? -28.705 -4.876 33.405 1.00 60.69 86 ARG A CA 1
ATOM 710 C C . ARG A 1 86 ? -29.575 -3.725 32.914 1.00 60.69 86 ARG A C 1
ATOM 712 O O . ARG A 1 86 ? -29.377 -3.249 31.799 1.00 60.69 86 ARG A O 1
ATOM 719 N N . GLY A 1 87 ? -30.597 -3.375 33.700 1.00 63.78 87 GLY A N 1
ATOM 720 C CA . GLY A 1 87 ? -31.418 -2.190 33.451 1.00 63.78 87 GLY A CA 1
ATOM 721 C C . GLY A 1 87 ? -30.507 -1.005 33.152 1.00 63.78 87 GLY A C 1
ATOM 722 O O . GLY A 1 87 ? -29.400 -0.969 33.689 1.00 63.78 87 GLY A O 1
ATOM 723 N N . GLU A 1 88 ? -30.928 -0.119 32.246 1.00 60.78 88 GLU A N 1
ATOM 724 C CA . GLU A 1 88 ? -30.111 0.951 31.661 1.00 60.78 88 GLU A CA 1
ATOM 725 C C . GLU A 1 88 ? -29.138 1.570 32.673 1.00 60.78 88 GLU A C 1
ATOM 727 O O . GLU A 1 88 ? -29.483 2.454 33.456 1.00 60.78 88 GLU A O 1
ATOM 732 N N . VAL A 1 89 ? -27.890 1.094 32.670 1.00 61.31 89 VAL A N 1
ATOM 733 C CA . VAL A 1 89 ? -26.857 1.680 33.515 1.00 61.31 89 VAL A CA 1
ATOM 734 C C . VAL A 1 89 ? -26.368 2.902 32.774 1.00 61.31 89 VAL A C 1
ATOM 736 O O . VAL A 1 89 ? -25.469 2.827 31.935 1.00 61.31 89 VAL A O 1
ATOM 739 N N . HIS A 1 90 ? -26.975 4.043 33.080 1.00 64.62 90 HIS A N 1
ATOM 740 C CA . HIS A 1 90 ? -26.332 5.319 32.830 1.00 64.62 90 HIS A CA 1
ATOM 741 C C . HIS A 1 90 ? -25.068 5.359 33.693 1.00 64.62 90 HIS A C 1
ATOM 743 O O . HIS A 1 90 ? -25.107 5.637 34.890 1.00 64.62 90 HIS A O 1
ATOM 749 N N . GLY A 1 91 ? -23.934 5.013 33.081 1.00 64.12 91 GLY A N 1
ATOM 750 C CA . GLY A 1 91 ? -22.629 5.269 33.675 1.00 64.12 91 GLY A CA 1
ATOM 751 C C . GLY A 1 91 ? -22.482 6.764 33.984 1.00 64.12 91 GLY A C 1
ATOM 752 O O . GLY A 1 91 ? -23.171 7.587 33.368 1.00 64.12 91 GLY A O 1
ATOM 753 N N . PRO A 1 92 ? -21.600 7.145 34.926 1.00 63.19 92 PRO A N 1
ATOM 754 C CA . PRO A 1 92 ? -21.369 8.548 35.232 1.00 63.19 92 PRO A CA 1
ATOM 755 C C . PRO A 1 92 ? -21.046 9.285 33.931 1.00 63.19 92 PRO A C 1
ATOM 757 O O . PRO A 1 92 ? -20.163 8.878 33.171 1.00 63.19 92 PRO A O 1
ATOM 760 N N . THR A 1 93 ? -21.819 10.334 33.642 1.00 67.31 93 THR A N 1
ATOM 761 C CA . THR A 1 93 ? -21.598 11.175 32.465 1.00 67.31 93 THR A CA 1
ATOM 762 C C . THR A 1 93 ? -20.162 11.669 32.537 1.00 67.31 93 THR A C 1
ATOM 764 O O . THR A 1 93 ? -19.802 12.381 33.471 1.00 67.31 93 THR A O 1
ATOM 767 N N . SER A 1 94 ? -19.315 11.232 31.599 1.00 71.44 94 SER A N 1
ATOM 768 C CA . SER A 1 94 ? -17.918 11.647 31.613 1.00 71.44 94 SER A CA 1
ATOM 769 C C . SER A 1 94 ? -17.867 13.171 31.541 1.00 71.44 94 SER A C 1
ATOM 771 O O . SER A 1 94 ? -18.583 13.784 30.749 1.00 71.44 94 SER A O 1
ATOM 773 N N . MET A 1 95 ? -17.018 13.792 32.358 1.00 76.31 95 MET A N 1
ATOM 774 C CA . MET A 1 95 ? -16.874 15.253 32.401 1.00 76.31 95 MET A CA 1
ATOM 775 C C . MET A 1 95 ? -16.536 15.846 31.016 1.00 76.31 95 MET A C 1
ATOM 777 O O . MET A 1 95 ? -16.828 16.998 30.723 1.00 76.31 95 MET A O 1
ATOM 781 N N . THR A 1 96 ? -15.967 15.029 30.123 1.00 82.12 96 THR A N 1
ATOM 782 C CA . THR A 1 96 ? -15.594 15.380 28.745 1.00 82.12 96 THR A CA 1
ATOM 783 C C . THR A 1 96 ? -16.702 15.112 27.714 1.00 82.12 96 THR A C 1
ATOM 785 O O . THR A 1 96 ? -16.491 15.352 26.524 1.00 82.12 96 THR A O 1
ATOM 788 N N . ARG A 1 97 ? -17.874 14.597 28.109 1.00 84.06 97 ARG A N 1
ATOM 789 C CA . ARG A 1 97 ? -18.964 14.226 27.185 1.00 84.06 97 ARG A CA 1
ATOM 790 C C . ARG A 1 97 ? -19.402 15.403 26.321 1.00 84.06 97 ARG A C 1
ATOM 792 O O . ARG A 1 97 ? -19.516 15.251 25.106 1.00 84.06 97 ARG A O 1
ATOM 799 N N . ASP A 1 98 ? -19.599 16.567 26.929 1.00 85.69 98 ASP A N 1
ATOM 800 C CA . ASP A 1 98 ? -20.053 17.757 26.211 1.00 85.69 98 ASP A CA 1
ATOM 801 C C . ASP A 1 98 ? -18.968 18.320 25.296 1.00 85.69 98 ASP A C 1
ATOM 803 O O . ASP A 1 98 ? -19.261 18.689 24.159 1.00 85.69 98 ASP A O 1
ATOM 807 N N . SER A 1 99 ? -17.707 18.310 25.736 1.00 88.19 99 SER A N 1
ATOM 808 C CA . SER A 1 99 ? -16.567 18.699 24.898 1.00 88.19 99 SER A CA 1
ATOM 809 C C . SER A 1 99 ? -16.436 17.788 23.677 1.00 88.19 99 SER A C 1
ATOM 811 O O . SER A 1 99 ? -16.355 18.281 22.555 1.00 88.19 99 SER A O 1
ATOM 813 N N . ARG A 1 100 ? -16.536 16.464 23.866 1.00 87.50 100 ARG A N 1
ATOM 814 C CA . ARG A 1 100 ? -16.503 15.481 22.773 1.00 87.50 100 ARG A CA 1
ATOM 815 C C . ARG A 1 100 ? -17.698 15.634 21.834 1.00 87.50 100 ARG A C 1
ATOM 817 O O . ARG A 1 100 ? -17.540 15.539 20.623 1.00 87.50 100 ARG A O 1
ATOM 824 N N . LYS A 1 101 ? -18.898 15.896 22.363 1.00 91.94 101 LYS A N 1
ATOM 825 C CA . LYS A 1 101 ? -20.100 16.141 21.550 1.00 91.94 101 LYS A CA 1
ATOM 826 C C . LYS A 1 101 ? -19.949 17.405 20.697 1.00 91.94 101 LYS A C 1
ATOM 828 O O . LYS A 1 101 ? -20.304 17.387 19.518 1.00 91.94 101 LYS A O 1
ATOM 833 N N . LYS A 1 102 ? -19.409 18.487 21.269 1.00 93.94 102 LYS A N 1
ATOM 834 C CA . LYS A 1 102 ? -19.115 19.734 20.543 1.00 93.94 102 LYS A CA 1
ATOM 835 C C . LYS A 1 102 ? -18.073 19.509 19.450 1.00 93.94 102 LYS A C 1
ATOM 837 O O . LYS A 1 102 ? -18.277 19.954 18.325 1.00 93.94 102 LYS A O 1
ATOM 842 N N . GLU A 1 103 ? -17.011 18.772 19.755 1.00 94.06 103 GLU A N 1
ATOM 843 C CA . GLU A 1 103 ? -15.963 18.422 18.794 1.00 94.06 103 GLU A CA 1
ATOM 844 C C . GLU A 1 103 ? -16.500 17.557 17.645 1.00 94.06 103 GLU A C 1
ATOM 846 O O . GLU A 1 103 ? -16.292 17.890 16.483 1.00 94.06 103 GLU A O 1
ATOM 851 N N . LEU A 1 104 ? -17.296 16.525 17.944 1.00 95.38 104 LEU A N 1
ATOM 852 C CA . LEU A 1 104 ? -17.970 15.709 16.926 1.00 95.38 104 LEU A CA 1
ATOM 853 C C . LEU A 1 104 ? -18.889 16.545 16.029 1.00 95.38 104 LEU A C 1
ATOM 855 O O . LEU A 1 104 ? -18.903 16.367 14.813 1.00 95.38 104 LEU A O 1
ATOM 859 N N . THR A 1 105 ? -19.634 17.481 16.620 1.00 95.94 105 THR A N 1
ATOM 860 C CA . THR A 1 105 ? -20.509 18.388 15.865 1.00 95.94 105 THR A CA 1
ATOM 861 C C . THR A 1 105 ? -19.689 19.283 14.935 1.00 95.94 105 THR A C 1
ATOM 863 O O . THR A 1 105 ? -20.040 19.429 13.766 1.00 95.94 105 THR A O 1
ATOM 866 N N . LYS A 1 106 ? -18.565 19.826 15.421 1.00 97.38 106 LYS A N 1
ATOM 867 C CA . LYS A 1 106 ? -17.634 20.637 14.628 1.00 97.38 106 LYS A CA 1
ATOM 868 C C . LYS A 1 106 ? -17.052 19.840 13.455 1.00 97.38 106 LYS A C 1
ATOM 870 O O . LYS A 1 106 ? -17.181 20.273 12.314 1.00 97.38 106 LYS A O 1
ATOM 875 N N . ILE A 1 107 ? -16.512 18.647 13.718 1.00 96.44 107 ILE A N 1
ATOM 876 C CA . ILE A 1 107 ? -15.962 17.751 12.686 1.00 96.44 107 ILE A CA 1
ATOM 877 C C . ILE A 1 107 ? -17.024 17.443 11.625 1.00 96.44 107 ILE A C 1
ATOM 879 O O . ILE A 1 107 ? -16.760 17.511 10.426 1.00 96.44 107 ILE A O 1
ATOM 883 N N . SER A 1 108 ? -18.254 17.146 12.048 1.00 96.00 108 SER A N 1
ATOM 884 C CA . SER A 1 108 ? -19.344 16.844 11.120 1.00 96.00 108 SER A CA 1
ATOM 885 C C . SER A 1 108 ? -19.700 18.034 10.222 1.00 96.00 108 SER A C 1
ATOM 887 O O . SER A 1 108 ? -20.001 17.842 9.043 1.00 96.00 108 SER A O 1
ATOM 889 N N . GLN A 1 109 ? -19.666 19.260 10.751 1.00 97.38 109 GLN A N 1
ATOM 890 C CA . GLN A 1 109 ? -19.931 20.478 9.976 1.00 97.38 109 GLN A CA 1
ATOM 891 C C . GLN A 1 109 ? -18.807 20.782 8.974 1.00 97.38 109 GLN A C 1
ATOM 893 O O . GLN A 1 109 ? -19.081 21.151 7.825 1.00 97.38 109 GLN A O 1
ATOM 898 N N . GLU A 1 110 ? -17.552 20.597 9.383 1.00 97.44 110 GLU A N 1
ATOM 899 C CA . GLU A 1 110 ? -16.378 20.762 8.519 1.00 97.44 110 GLU A CA 1
ATOM 900 C C . GLU A 1 110 ? -16.403 19.748 7.371 1.00 97.44 110 GLU A C 1
ATOM 902 O O . GLU A 1 110 ? -16.319 20.137 6.203 1.00 97.44 110 GLU A O 1
ATOM 907 N N . ASN A 1 111 ? -16.656 18.473 7.679 1.00 96.06 111 ASN A N 1
ATOM 908 C CA . ASN A 1 111 ? -16.798 17.412 6.682 1.00 96.06 111 ASN A CA 1
ATOM 909 C C . ASN A 1 111 ? -17.923 17.706 5.681 1.00 96.06 111 ASN A C 1
ATOM 911 O O . ASN A 1 111 ? -17.734 17.541 4.475 1.00 96.06 111 ASN A O 1
ATOM 915 N N . GLY A 1 112 ? -19.075 18.202 6.147 1.00 97.12 112 GLY A N 1
ATOM 916 C CA . GLY A 1 112 ? -20.174 18.604 5.263 1.00 97.12 112 GLY A CA 1
ATOM 917 C C . GLY A 1 112 ? -19.807 19.767 4.333 1.00 97.12 112 GLY A C 1
ATOM 918 O O . GLY A 1 112 ? -20.250 19.827 3.184 1.00 97.12 112 GLY A O 1
ATOM 919 N N . SER A 1 113 ? -18.965 20.690 4.794 1.00 96.56 113 SER A N 1
ATOM 920 C CA . SER A 1 113 ? -18.484 21.812 3.980 1.00 96.56 113 SER A CA 1
ATOM 921 C C . SER A 1 113 ? -17.442 21.371 2.949 1.00 96.56 113 SER A C 1
ATOM 923 O O . SER A 1 113 ? -17.523 21.780 1.790 1.00 96.56 113 SER A O 1
ATOM 925 N N . ILE A 1 114 ? -16.527 20.475 3.331 1.00 96.38 114 ILE A N 1
ATOM 926 C CA . ILE A 1 114 ? -15.555 19.855 2.419 1.00 96.38 114 ILE A CA 1
ATOM 927 C C . ILE A 1 114 ? -16.278 19.068 1.324 1.00 96.38 114 ILE A C 1
ATOM 929 O O . ILE A 1 114 ? -15.977 19.248 0.145 1.00 96.38 114 ILE A O 1
ATOM 933 N N . LEU A 1 115 ? -17.266 18.249 1.692 1.00 96.56 115 LEU A N 1
ATOM 934 C CA . LEU A 1 115 ? -18.033 17.454 0.736 1.00 96.56 115 LEU A CA 1
ATOM 935 C C . LEU A 1 115 ? -18.742 18.337 -0.296 1.00 96.56 115 LEU A C 1
ATOM 937 O O . LEU A 1 115 ? -18.630 18.081 -1.493 1.00 96.56 115 LEU A O 1
ATOM 941 N N . ARG A 1 116 ? -19.411 19.410 0.150 1.00 96.38 116 ARG A N 1
ATOM 942 C CA . ARG A 1 116 ? -20.044 20.376 -0.763 1.00 96.38 116 ARG A CA 1
ATOM 943 C C . ARG A 1 116 ? -19.033 20.994 -1.720 1.00 96.38 116 ARG A C 1
ATOM 945 O O . ARG A 1 116 ? -19.312 21.089 -2.909 1.00 96.38 116 ARG A O 1
ATOM 952 N N . ARG A 1 117 ? -17.846 21.358 -1.229 1.00 95.31 117 ARG A N 1
ATOM 953 C CA . ARG A 1 117 ? -16.781 21.900 -2.079 1.00 95.31 117 ARG A CA 1
ATOM 954 C C . ARG A 1 117 ? -16.322 20.882 -3.120 1.00 95.31 117 ARG A C 1
ATOM 956 O O . ARG A 1 117 ? -16.232 21.235 -4.285 1.00 95.31 117 ARG A O 1
ATOM 963 N N . ILE A 1 118 ? -16.082 19.632 -2.727 1.00 92.75 118 ILE A N 1
ATOM 964 C CA . ILE A 1 118 ? -15.680 18.562 -3.656 1.00 92.75 118 ILE A CA 1
ATOM 965 C C . ILE A 1 118 ? -16.745 18.350 -4.737 1.00 92.75 118 ILE A C 1
ATOM 967 O O . ILE A 1 118 ? -16.406 18.224 -5.907 1.00 92.75 118 ILE A O 1
ATOM 971 N N . GLN A 1 119 ? -18.024 18.346 -4.359 1.00 92.31 119 GLN A N 1
ATOM 972 C CA . GLN A 1 119 ? -19.133 18.138 -5.294 1.00 92.31 119 GLN A CA 1
ATOM 973 C C . GLN A 1 119 ? -19.360 19.321 -6.245 1.00 92.31 119 GLN A C 1
ATOM 975 O O . GLN A 1 119 ? -19.820 19.120 -7.365 1.00 92.31 119 GLN A O 1
ATOM 980 N N . GLN A 1 120 ? -19.077 20.549 -5.805 1.00 91.62 120 GLN A N 1
ATOM 981 C CA . GLN A 1 120 ? -19.290 21.765 -6.599 1.00 91.62 120 GLN A CA 1
ATOM 982 C C . GLN A 1 120 ? -18.091 22.135 -7.479 1.00 91.62 120 GLN A C 1
ATOM 984 O O . GLN A 1 120 ? -18.256 22.865 -8.458 1.00 91.62 120 GLN A O 1
ATOM 989 N N . VAL A 1 121 ? -16.887 21.673 -7.133 1.00 91.00 121 VAL A N 1
ATOM 990 C CA . VAL A 1 121 ? -15.684 21.925 -7.930 1.00 91.00 121 VAL A CA 1
ATOM 991 C C . VAL A 1 121 ? -15.827 21.238 -9.284 1.00 91.00 121 VAL A C 1
ATOM 993 O O . VAL A 1 121 ? -15.972 20.022 -9.377 1.00 91.00 121 VAL A O 1
ATOM 996 N N . GLN A 1 122 ? -15.760 22.039 -10.346 1.00 82.88 122 GLN A N 1
ATOM 997 C CA . GLN A 1 122 ? -15.722 21.529 -11.708 1.00 82.88 122 GLN A CA 1
ATOM 998 C C . GLN A 1 122 ? -14.380 20.834 -11.977 1.00 82.88 122 GLN A C 1
ATOM 1000 O O . GLN A 1 122 ? -13.344 21.269 -11.459 1.00 82.88 122 GLN A O 1
ATOM 1005 N N . PRO A 1 123 ? -14.366 19.765 -12.788 1.00 82.88 123 PRO A N 1
ATOM 1006 C CA . PRO A 1 123 ? -13.126 19.128 -13.193 1.00 82.88 123 PRO A CA 1
ATOM 1007 C C . PRO A 1 123 ? -12.247 20.140 -13.939 1.00 82.88 123 PRO A C 1
ATOM 1009 O O . PRO A 1 123 ? -12.664 20.740 -14.924 1.00 82.88 123 PRO A O 1
ATOM 1012 N N . VAL A 1 124 ? -11.006 20.304 -13.477 1.00 78.62 124 VAL A N 1
ATOM 1013 C CA . VAL A 1 124 ? -9.999 21.178 -14.114 1.00 78.62 124 VAL A CA 1
ATOM 1014 C C . VAL A 1 124 ? -9.619 20.663 -15.511 1.00 78.62 124 VAL A C 1
ATOM 1016 O O . VAL A 1 124 ? -9.163 21.415 -16.366 1.00 78.62 124 VAL A O 1
ATOM 1019 N N . TYR A 1 125 ? -9.815 19.366 -15.748 1.00 75.75 125 TYR A N 1
ATOM 1020 C CA . TYR A 1 125 ? -9.488 18.683 -16.988 1.00 75.75 125 TYR A CA 1
ATOM 1021 C C . TYR A 1 125 ? -10.758 18.376 -17.785 1.00 75.75 125 TYR A C 1
ATOM 1023 O O . TYR A 1 125 ? -11.546 17.514 -17.389 1.00 75.75 125 TYR A O 1
ATOM 1031 N N . ASN A 1 126 ? -10.929 19.027 -18.935 1.00 82.12 126 ASN A N 1
ATOM 1032 C CA . ASN A 1 126 ? -11.918 18.624 -19.928 1.00 82.12 126 ASN A CA 1
ATOM 1033 C C . ASN A 1 126 ? -11.244 17.749 -20.990 1.00 82.12 126 ASN A C 1
ATOM 1035 O O . ASN A 1 126 ? -10.422 18.218 -21.776 1.00 82.12 126 ASN A O 1
ATOM 1039 N N . ARG A 1 127 ? -11.613 16.467 -21.030 1.00 81.12 127 ARG A N 1
ATOM 1040 C CA . ARG A 1 127 ? -11.046 15.496 -21.973 1.00 81.12 127 ARG A CA 1
ATOM 1041 C C . ARG A 1 127 ? -11.205 15.924 -23.430 1.00 81.12 127 ARG A C 1
ATOM 1043 O O . ARG A 1 127 ? -10.295 15.696 -24.219 1.00 81.12 127 ARG A O 1
ATOM 1050 N N . VAL A 1 128 ? -12.336 16.535 -23.772 1.00 85.19 128 VAL A N 1
ATOM 1051 C CA . VAL A 1 128 ? -12.623 16.964 -25.145 1.00 85.19 128 VAL A CA 1
ATOM 1052 C C . VAL A 1 128 ? -11.672 18.085 -25.558 1.00 85.19 128 VAL A C 1
ATOM 1054 O O . VAL A 1 128 ? -11.066 18.015 -26.625 1.00 85.19 128 VAL A O 1
ATOM 1057 N N . ASP A 1 129 ? -11.470 19.071 -24.684 1.00 86.88 129 ASP A N 1
ATOM 1058 C CA . ASP A 1 129 ? -10.563 20.191 -24.951 1.00 86.88 129 ASP A CA 1
ATOM 1059 C C . ASP A 1 129 ? -9.118 19.707 -25.093 1.00 86.88 129 ASP A C 1
ATOM 1061 O O . ASP A 1 129 ? -8.416 20.105 -26.017 1.00 86.88 129 ASP A O 1
ATOM 1065 N N . TRP A 1 130 ? -8.697 18.758 -24.257 1.00 85.88 130 TRP A N 1
ATOM 1066 C CA . TRP A 1 130 ? -7.355 18.181 -24.335 1.00 85.88 130 TRP A CA 1
ATOM 1067 C C . TRP A 1 130 ? -7.131 17.327 -25.582 1.00 85.88 130 TRP A C 1
ATOM 1069 O O . TRP A 1 130 ? -6.035 17.336 -26.143 1.00 85.88 130 TRP A O 1
ATOM 1079 N N . GLU A 1 131 ? -8.142 16.583 -26.033 1.00 87.81 131 GLU A N 1
ATOM 1080 C CA . GLU A 1 131 ? -8.066 15.851 -27.299 1.00 87.81 131 GLU A CA 1
ATOM 1081 C C . GLU A 1 131 ? -7.952 16.823 -28.485 1.00 87.81 131 GLU A C 1
ATOM 1083 O O . GLU A 1 131 ? -7.135 16.591 -29.382 1.00 87.81 131 GLU A O 1
ATOM 1088 N N . ASN A 1 132 ? -8.684 17.941 -28.449 1.00 89.06 132 ASN A N 1
ATOM 1089 C CA . ASN A 1 132 ? -8.608 18.999 -29.459 1.00 89.06 132 ASN A CA 1
ATOM 1090 C C . ASN A 1 132 ? -7.245 19.709 -29.463 1.00 89.06 132 ASN A C 1
ATOM 1092 O O . ASN A 1 132 ? -6.655 19.912 -30.526 1.00 89.06 132 ASN A O 1
ATOM 1096 N N . ASP A 1 133 ? -6.720 20.063 -28.292 1.00 90.44 133 ASP A N 1
ATOM 1097 C CA . ASP A 1 133 ? -5.420 20.726 -28.163 1.00 90.44 133 ASP A CA 1
ATOM 1098 C C . ASP A 1 133 ? -4.271 19.797 -28.562 1.00 90.44 133 ASP A C 1
ATOM 1100 O O . ASP A 1 133 ? -3.330 20.219 -29.245 1.00 90.44 133 ASP A O 1
ATOM 1104 N N . TYR A 1 134 ? -4.374 18.510 -28.224 1.00 87.94 134 TYR A N 1
ATOM 1105 C CA . TYR A 1 134 ? -3.448 17.489 -28.701 1.00 87.94 134 TYR A CA 1
ATOM 1106 C C . TYR A 1 134 ? -3.479 17.375 -30.226 1.00 87.94 134 TYR A C 1
ATOM 1108 O O . TYR A 1 134 ? -2.418 17.343 -30.844 1.00 87.94 134 TYR A O 1
ATOM 1116 N N . ALA A 1 135 ? -4.665 17.353 -30.844 1.00 88.06 135 ALA A N 1
ATOM 1117 C CA . ALA A 1 135 ? -4.794 17.290 -32.298 1.00 88.06 135 ALA A CA 1
ATOM 1118 C C . ALA A 1 135 ? -4.143 18.504 -32.983 1.00 88.06 135 ALA A C 1
ATOM 1120 O O . ALA A 1 135 ? -3.342 18.329 -33.899 1.00 88.06 135 ALA A O 1
ATOM 1121 N N . LYS A 1 136 ? -4.397 19.726 -32.494 1.00 91.00 136 LYS A N 1
ATOM 1122 C CA . LYS A 1 136 ? -3.760 20.953 -33.015 1.00 91.00 136 LYS A CA 1
ATOM 1123 C C . LYS A 1 136 ? -2.237 20.913 -32.879 1.00 91.00 136 LYS A C 1
ATOM 1125 O O . LYS A 1 136 ? -1.511 21.224 -33.821 1.00 91.00 136 LYS A O 1
ATOM 1130 N N . SER A 1 137 ? -1.754 20.507 -31.708 1.00 89.31 137 SER A N 1
ATOM 1131 C CA . SER A 1 137 ? -0.321 20.404 -31.417 1.00 89.31 137 SER A CA 1
ATOM 1132 C C . SER A 1 137 ? 0.352 19.338 -32.279 1.00 89.31 137 SER A C 1
ATOM 1134 O O . SER A 1 137 ? 1.476 19.529 -32.735 1.00 89.31 137 SER A O 1
ATOM 1136 N N . TYR A 1 138 ? -0.352 18.238 -32.539 1.00 86.69 138 TYR A N 1
ATOM 1137 C CA . TYR A 1 138 ? 0.109 17.164 -33.404 1.00 86.69 138 TYR A CA 1
ATOM 1138 C C . TYR A 1 138 ? 0.212 17.601 -34.869 1.00 86.69 138 TYR A C 1
ATOM 1140 O O . TYR A 1 138 ? 1.212 17.292 -35.513 1.00 86.69 138 TYR A O 1
ATOM 1148 N N . GLU A 1 139 ? -0.760 18.355 -35.387 1.00 86.62 139 GLU A N 1
ATOM 1149 C CA . GLU A 1 139 ? -0.671 18.919 -36.742 1.00 86.62 139 GLU A CA 1
ATOM 1150 C C . GLU A 1 139 ? 0.511 19.891 -36.869 1.00 86.62 139 GLU A C 1
ATOM 1152 O O . GLU A 1 139 ? 1.301 19.783 -37.805 1.00 86.62 139 GLU A O 1
ATOM 1157 N N . ASN A 1 140 ? 0.716 20.772 -35.884 1.00 89.06 140 ASN A N 1
ATOM 1158 C CA . ASN A 1 140 ? 1.886 21.656 -35.857 1.00 89.06 140 ASN A CA 1
ATOM 1159 C C . ASN A 1 140 ? 3.200 20.866 -35.808 1.00 89.06 140 ASN A C 1
ATOM 1161 O O . ASN A 1 140 ? 4.136 21.161 -36.547 1.00 89.06 140 ASN A O 1
ATOM 1165 N N . PHE A 1 141 ? 3.262 19.831 -34.970 1.00 85.81 141 PHE A N 1
ATOM 1166 C CA . PHE A 1 141 ? 4.414 18.942 -34.878 1.00 85.81 141 PHE A CA 1
ATOM 1167 C C . PHE A 1 141 ? 4.695 18.251 -36.215 1.00 85.81 141 PHE A C 1
ATOM 1169 O O . PHE A 1 141 ? 5.830 18.276 -36.681 1.00 85.81 141 PHE A O 1
ATOM 1176 N N . LYS A 1 142 ? 3.668 17.701 -36.870 1.00 81.94 142 LYS A N 1
ATOM 1177 C CA . LYS A 1 142 ? 3.779 17.071 -38.190 1.00 81.94 142 LYS A CA 1
ATOM 1178 C C . LYS A 1 142 ? 4.307 18.049 -39.241 1.00 81.94 142 LYS A C 1
ATOM 1180 O O . LYS A 1 142 ? 5.162 17.661 -40.029 1.00 81.94 142 LYS A O 1
ATOM 1185 N N . ASN A 1 143 ? 3.844 19.298 -39.222 1.00 86.62 143 ASN A N 1
ATOM 1186 C CA . ASN A 1 143 ? 4.299 20.341 -40.146 1.00 86.62 143 ASN A CA 1
ATOM 1187 C C . ASN A 1 143 ? 5.772 20.729 -39.929 1.00 86.62 143 ASN A C 1
ATOM 1189 O O . ASN A 1 143 ? 6.455 21.074 -40.888 1.00 86.62 143 ASN A O 1
ATOM 1193 N N . CYS A 1 144 ? 6.270 20.651 -38.693 1.00 84.88 144 CYS A N 1
ATOM 1194 C CA . CYS A 1 144 ? 7.660 20.963 -38.346 1.00 84.88 144 CYS A CA 1
ATOM 1195 C C . CYS A 1 144 ? 8.615 19.757 -38.441 1.00 84.88 144 CYS A C 1
ATOM 1197 O O . CYS A 1 144 ? 9.817 19.916 -38.231 1.00 84.88 144 CYS A O 1
ATOM 1199 N N . CYS A 1 145 ? 8.110 18.549 -38.703 1.00 81.12 145 CYS A N 1
ATOM 1200 C CA . CYS A 1 145 ? 8.919 17.332 -38.727 1.00 81.12 145 CYS A CA 1
ATOM 1201 C C . CYS A 1 145 ? 9.452 17.035 -40.134 1.00 81.12 145 CYS A C 1
ATOM 1203 O O . CYS A 1 145 ? 8.681 16.797 -4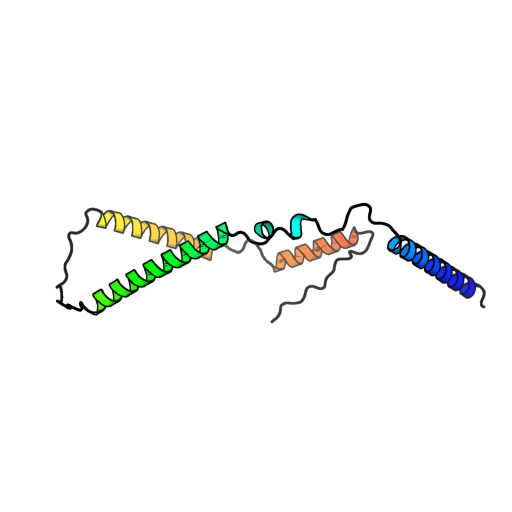1.057 1.00 81.12 145 CYS A O 1
ATOM 1205 N N . GLU A 1 146 ? 10.778 16.960 -40.277 1.00 81.50 146 GLU A N 1
ATOM 1206 C CA . GLU A 1 146 ? 11.455 16.589 -41.535 1.00 81.50 146 GLU A CA 1
ATOM 1207 C C . GLU A 1 146 ? 11.283 15.097 -41.884 1.00 81.50 146 GLU A C 1
ATOM 1209 O O . GLU A 1 146 ? 11.219 14.722 -43.053 1.00 81.50 146 GLU A O 1
ATOM 1214 N N . TYR A 1 147 ? 11.145 14.238 -40.866 1.00 79.94 147 TYR A N 1
ATOM 1215 C CA . TYR A 1 147 ? 10.965 12.792 -41.013 1.00 79.94 147 TYR A CA 1
ATOM 1216 C C . TYR A 1 147 ? 9.663 12.334 -40.339 1.00 79.94 147 TYR A C 1
ATOM 1218 O O . TYR A 1 147 ? 9.313 12.847 -39.271 1.00 79.94 147 TYR A O 1
ATOM 1226 N N . PRO A 1 148 ? 8.935 11.359 -40.917 1.00 72.50 148 PRO A N 1
ATOM 1227 C CA . PRO A 1 148 ? 7.642 10.942 -40.390 1.00 72.50 148 PRO A CA 1
ATOM 1228 C C . PRO A 1 148 ? 7.780 10.307 -3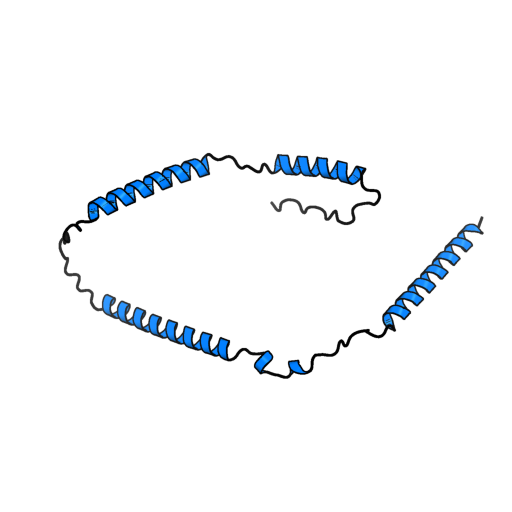8.993 1.00 72.50 148 PRO A C 1
ATOM 1230 O O . PRO A 1 148 ? 8.639 9.443 -38.791 1.00 72.50 148 PRO A O 1
ATOM 1233 N N . PRO A 1 149 ? 6.929 10.685 -38.021 1.00 67.62 149 PRO A N 1
ATOM 1234 C CA . PRO A 1 149 ? 7.034 10.191 -36.654 1.00 67.62 149 PRO A CA 1
ATOM 1235 C C . PRO A 1 149 ? 6.714 8.690 -36.568 1.00 67.62 149 PRO A C 1
ATOM 1237 O O . PRO A 1 149 ? 5.603 8.246 -36.847 1.00 67.62 149 PRO A O 1
ATOM 1240 N N . VAL A 1 150 ? 7.694 7.897 -36.122 1.00 66.56 150 VAL A N 1
ATOM 1241 C CA . VAL A 1 150 ? 7.676 6.415 -36.111 1.00 66.56 150 VAL A CA 1
ATOM 1242 C C . VAL A 1 150 ? 6.760 5.818 -35.017 1.00 66.56 150 VAL A C 1
ATOM 1244 O O . VAL A 1 150 ? 6.614 4.604 -34.908 1.00 66.56 150 VAL A O 1
ATOM 1247 N N . LEU A 1 151 ? 6.092 6.645 -34.203 1.00 60.88 151 LEU A N 1
ATOM 1248 C CA . LEU A 1 151 ? 5.355 6.206 -33.006 1.00 60.88 151 LEU A CA 1
ATOM 1249 C C . LEU A 1 151 ? 3.841 6.459 -33.035 1.00 60.88 151 LEU A C 1
ATOM 1251 O O . LEU A 1 151 ? 3.208 6.481 -31.977 1.00 60.88 151 LEU A O 1
ATOM 1255 N N . ALA A 1 152 ? 3.217 6.582 -34.207 1.00 58.72 152 ALA A N 1
ATOM 1256 C CA . ALA A 1 152 ? 1.756 6.565 -34.294 1.00 58.72 152 ALA A CA 1
ATOM 1257 C C . ALA A 1 152 ? 1.218 5.134 -34.080 1.00 58.72 152 ALA A C 1
ATOM 1259 O O . ALA A 1 152 ? 0.770 4.469 -35.012 1.00 58.72 152 ALA A O 1
ATOM 1260 N N . ARG A 1 153 ? 1.263 4.618 -32.843 1.00 61.88 153 ARG A 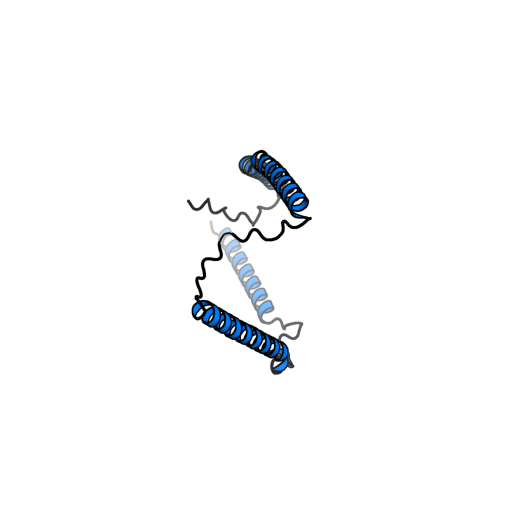N 1
ATOM 1261 C CA . ARG A 1 153 ? 0.435 3.456 -32.491 1.00 61.88 153 ARG A CA 1
ATOM 1262 C C . ARG A 1 153 ? -1.028 3.901 -32.573 1.00 61.88 153 ARG A C 1
ATOM 1264 O O . ARG A 1 153 ? -1.369 4.894 -31.928 1.00 61.88 153 ARG A O 1
ATOM 1271 N N . PRO A 1 154 ? -1.897 3.211 -33.332 1.00 60.69 154 PRO A N 1
ATOM 1272 C CA . PRO A 1 154 ? -3.302 3.585 -33.398 1.00 60.69 154 PRO A CA 1
ATOM 1273 C C . PRO A 1 154 ? -3.896 3.525 -31.988 1.00 60.69 154 PRO A C 1
ATOM 1275 O O . PRO A 1 154 ? -3.774 2.506 -31.300 1.00 60.69 154 PRO A O 1
ATOM 1278 N N . LYS A 1 155 ? -4.515 4.625 -31.534 1.00 60.28 155 LYS A N 1
ATOM 1279 C CA . LYS A 1 155 ? -5.283 4.632 -30.283 1.00 60.28 155 LYS A CA 1
ATOM 1280 C C . LYS A 1 155 ? -6.382 3.574 -30.429 1.00 60.28 155 LYS A C 1
ATOM 1282 O O . LYS A 1 155 ? -7.276 3.731 -31.256 1.00 60.28 155 LYS A O 1
ATOM 1287 N N . LYS A 1 156 ? -6.312 2.482 -29.657 1.00 61.59 156 LYS A N 1
ATOM 1288 C CA . LYS A 1 156 ? -7.433 1.539 -29.530 1.00 61.59 156 LYS A CA 1
ATOM 1289 C C . LYS A 1 156 ? -8.624 2.348 -29.012 1.00 61.59 156 LYS A C 1
ATOM 1291 O O . LYS A 1 156 ? -8.513 2.981 -27.964 1.00 61.59 156 LYS A O 1
ATOM 1296 N N . GLY A 1 157 ? -9.709 2.380 -29.787 1.00 62.91 157 GLY A N 1
ATOM 1297 C CA . GLY A 1 157 ? -10.936 3.079 -29.412 1.00 62.91 157 GLY A CA 1
ATOM 1298 C C . GLY A 1 157 ? -11.484 2.577 -28.070 1.00 62.91 157 GLY A C 1
ATOM 1299 O O . GLY A 1 157 ? -11.086 1.497 -27.620 1.00 62.91 157 GLY A O 1
ATOM 1300 N N . PRO A 1 158 ? -12.368 3.351 -27.416 1.00 62.50 158 PRO A N 1
ATOM 1301 C CA . PRO A 1 158 ? -12.951 2.943 -26.144 1.00 62.50 158 PRO A CA 1
ATOM 1302 C C . PRO A 1 158 ? -13.623 1.577 -26.319 1.00 62.50 158 PRO A C 1
ATOM 1304 O O . PRO A 1 158 ? -14.460 1.404 -27.206 1.00 62.50 158 PRO A O 1
ATOM 1307 N N . GLN A 1 159 ? -13.215 0.598 -25.507 1.00 64.12 159 GLN A N 1
ATOM 1308 C CA . GLN A 1 159 ? -13.976 -0.639 -25.368 1.00 64.12 159 GLN A CA 1
ATOM 1309 C C . GLN A 1 159 ? -15.322 -0.234 -24.766 1.00 64.12 159 GLN A C 1
ATOM 1311 O O . GLN A 1 159 ? -15.346 0.424 -23.726 1.00 64.12 159 GLN A O 1
ATOM 1316 N N . ARG A 1 160 ? -16.394 -0.504 -25.514 1.00 52.09 160 ARG A N 1
ATOM 1317 C CA . ARG A 1 160 ? -17.771 -0.286 -25.071 1.00 52.09 160 ARG A CA 1
ATOM 1318 C C . ARG A 1 160 ? -18.075 -1.119 -23.837 1.00 52.09 160 ARG A C 1
ATOM 1320 O O . ARG A 1 160 ? -17.552 -2.254 -23.778 1.00 52.09 160 ARG A O 1
#